Protein AF-A0A3N5FS77-F1 (afdb_monomer)

Sequence (159 aa):
YFHPDGDWTLALIDKNSPFTAFANDLLGLFILLGILWAVVQRFIIKPVHVATENQDNIALLIIGTLILLGFFLEGARILVTRIPAEMASYSFIGYPLSKVFSIFGLNWTSIYSYLWYAHGIVGALLVAYLPFGKMRHILNTPLTYALEEVSGVRKEKRI

pLDDT: mean 90.0, std 9.98, range [49.78, 98.56]

Structure (mmCIF, N/CA/C/O backbone):
data_AF-A0A3N5FS77-F1
#
_entry.id   AF-A0A3N5FS77-F1
#
loop_
_atom_site.group_PDB
_atom_site.id
_atom_site.type_symbol
_atom_site.label_atom_id
_atom_site.label_alt_id
_atom_site.label_comp_id
_atom_site.label_asym_id
_atom_site.label_entity_id
_atom_site.label_seq_id
_atom_site.pdbx_PDB_ins_code
_atom_site.Cartn_x
_atom_site.Cartn_y
_atom_site.Cartn_z
_atom_site.occupancy
_atom_site.B_iso_or_equiv
_atom_site.auth_seq_id
_atom_site.auth_comp_id
_atom_site.auth_asym_id
_atom_site.auth_atom_id
_atom_site.pdbx_PDB_model_num
ATOM 1 N N . TYR A 1 1 ? 22.821 17.273 9.603 1.00 58.81 1 TYR A N 1
ATOM 2 C CA . TYR A 1 1 ? 22.221 15.919 9.687 1.00 58.81 1 TYR A CA 1
ATOM 3 C C . TYR A 1 1 ? 20.743 15.900 9.299 1.00 58.81 1 TYR A C 1
ATOM 5 O O . TYR A 1 1 ? 20.357 15.008 8.557 1.00 58.81 1 TYR A O 1
ATOM 13 N N . PHE A 1 2 ? 19.930 16.890 9.687 1.00 66.19 2 PHE A N 1
ATOM 14 C CA . PHE A 1 2 ? 18.561 17.049 9.173 1.00 66.19 2 PHE A CA 1
ATOM 15 C C . PHE A 1 2 ? 18.519 18.180 8.140 1.00 66.19 2 PHE A C 1
ATOM 17 O O . PHE A 1 2 ? 18.291 19.335 8.486 1.00 66.19 2 PHE A O 1
ATOM 24 N N . HIS A 1 3 ? 18.813 17.846 6.884 1.00 77.50 3 HIS A N 1
ATOM 25 C CA . HIS A 1 3 ? 18.647 18.751 5.746 1.00 77.50 3 HIS A CA 1
ATOM 26 C C . HIS A 1 3 ? 17.732 18.080 4.714 1.00 77.50 3 HIS A C 1
ATOM 28 O O . HIS A 1 3 ? 17.799 16.853 4.581 1.00 77.50 3 HIS A O 1
ATOM 34 N N . PRO A 1 4 ? 16.891 18.845 3.995 1.00 77.56 4 PRO A N 1
ATOM 35 C CA . PRO A 1 4 ? 15.977 18.297 2.989 1.00 77.56 4 PRO A CA 1
ATOM 36 C C . PRO A 1 4 ? 16.687 17.454 1.923 1.00 77.56 4 PRO A C 1
ATOM 38 O O . PRO A 1 4 ? 16.139 16.457 1.472 1.00 77.56 4 PRO A O 1
ATOM 41 N N . ASP A 1 5 ? 17.938 17.794 1.613 1.00 81.69 5 ASP A N 1
ATOM 42 C CA . ASP A 1 5 ? 18.732 17.149 0.562 1.00 81.69 5 ASP A CA 1
ATOM 43 C C . ASP A 1 5 ? 19.703 16.081 1.102 1.00 81.69 5 ASP A C 1
ATOM 45 O O . ASP A 1 5 ? 20.605 15.642 0.397 1.00 81.69 5 ASP A O 1
ATOM 49 N N . GLY A 1 6 ? 19.576 15.687 2.375 1.00 83.31 6 GLY A N 1
ATOM 50 C CA . GLY A 1 6 ? 20.432 14.656 2.965 1.00 83.31 6 GLY A CA 1
ATOM 51 C C . GLY A 1 6 ? 20.172 13.264 2.378 1.00 83.31 6 GLY A C 1
ATOM 52 O O . GLY A 1 6 ? 19.036 12.934 2.038 1.00 83.31 6 GLY A O 1
ATOM 53 N N . ASP A 1 7 ? 21.204 12.417 2.344 1.00 83.25 7 ASP A N 1
ATOM 54 C CA . ASP A 1 7 ? 21.151 11.067 1.755 1.00 83.25 7 ASP A CA 1
ATOM 55 C C . ASP A 1 7 ? 19.993 10.207 2.288 1.00 83.25 7 ASP A C 1
ATOM 57 O O . ASP A 1 7 ? 19.365 9.458 1.542 1.00 83.25 7 ASP A O 1
ATOM 61 N N . TRP A 1 8 ? 19.659 10.341 3.576 1.00 80.50 8 TRP A N 1
ATOM 62 C CA . TRP A 1 8 ? 18.545 9.616 4.190 1.00 80.50 8 TRP A CA 1
ATOM 63 C C . TRP A 1 8 ? 17.177 10.099 3.682 1.00 80.50 8 TRP A C 1
ATOM 65 O O . TRP A 1 8 ? 16.276 9.286 3.484 1.00 80.50 8 TRP A O 1
ATOM 75 N N . THR A 1 9 ? 17.016 11.402 3.439 1.00 83.81 9 THR A N 1
ATOM 76 C CA . THR A 1 9 ? 15.776 11.979 2.905 1.00 83.81 9 THR A CA 1
ATOM 77 C C . THR A 1 9 ? 15.576 11.528 1.465 1.00 83.81 9 THR A C 1
ATOM 79 O O . THR A 1 9 ? 14.490 11.080 1.098 1.00 83.81 9 THR A O 1
ATOM 82 N N . LEU A 1 10 ? 16.646 11.573 0.667 1.00 83.12 10 LEU A N 1
ATOM 83 C CA . LEU A 1 10 ? 16.636 11.092 -0.712 1.00 83.12 10 LEU A CA 1
ATOM 84 C C . LEU A 1 10 ? 16.320 9.596 -0.777 1.00 83.12 10 LEU A C 1
ATOM 86 O O . LEU A 1 10 ? 15.505 9.188 -1.602 1.00 83.12 10 LEU A O 1
ATOM 90 N N . ALA A 1 11 ? 16.875 8.794 0.136 1.00 84.31 11 ALA A N 1
ATOM 91 C CA . ALA A 1 11 ? 16.567 7.371 0.221 1.00 84.31 11 ALA A CA 1
ATOM 92 C C . ALA A 1 11 ? 15.080 7.102 0.509 1.00 84.31 11 ALA A C 1
ATOM 94 O O . ALA A 1 11 ? 14.530 6.169 -0.066 1.00 84.31 11 ALA A O 1
ATOM 95 N N . LEU A 1 12 ? 14.427 7.902 1.361 1.00 85.38 12 LEU A N 1
ATOM 96 C CA . LEU A 1 12 ? 13.000 7.753 1.684 1.00 85.38 12 LEU A CA 1
ATOM 97 C C . LEU A 1 12 ? 12.067 8.253 0.573 1.00 85.38 12 LEU A C 1
ATOM 99 O O . LEU A 1 12 ? 10.982 7.703 0.390 1.00 85.38 12 LEU A O 1
ATOM 103 N N . ILE A 1 13 ? 12.468 9.296 -0.157 1.00 86.88 13 ILE A N 1
ATOM 104 C CA . ILE A 1 13 ? 11.699 9.831 -1.289 1.00 86.88 13 ILE A CA 1
ATOM 105 C C . ILE A 1 13 ? 11.820 8.907 -2.506 1.00 86.88 13 ILE A C 1
ATOM 107 O O . ILE A 1 13 ? 10.844 8.707 -3.239 1.00 86.88 13 ILE A O 1
ATOM 111 N N . ASP A 1 14 ? 13.000 8.327 -2.729 1.00 86.38 14 ASP A N 1
ATOM 112 C CA . ASP A 1 14 ? 13.213 7.389 -3.820 1.00 86.38 14 ASP A CA 1
ATOM 113 C C . ASP A 1 14 ? 12.640 6.009 -3.484 1.00 86.38 14 ASP A C 1
ATOM 115 O O . ASP A 1 14 ? 13.234 5.190 -2.783 1.00 86.38 14 ASP A O 1
ATOM 119 N N . LYS A 1 15 ? 11.484 5.709 -4.076 1.00 80.38 15 LYS A N 1
ATOM 120 C CA . LYS A 1 15 ? 10.853 4.385 -3.996 1.00 80.38 15 LYS A CA 1
ATOM 121 C C . LYS A 1 15 ? 11.706 3.247 -4.569 1.00 80.38 15 LYS A C 1
ATOM 123 O O . LYS A 1 15 ? 11.422 2.092 -4.274 1.00 80.38 15 LYS A O 1
ATOM 128 N N . ASN A 1 16 ? 12.698 3.548 -5.412 1.00 86.38 16 ASN A N 1
ATOM 129 C CA . ASN A 1 16 ? 13.632 2.556 -5.949 1.00 86.38 16 ASN A CA 1
ATOM 130 C C . ASN A 1 16 ? 14.880 2.388 -5.078 1.00 86.38 16 ASN A C 1
ATOM 132 O O . ASN A 1 16 ? 15.700 1.518 -5.375 1.00 86.38 16 ASN A O 1
ATOM 136 N N . SER A 1 17 ? 15.029 3.193 -4.022 1.00 91.38 17 SER A N 1
ATOM 137 C CA . SER A 1 17 ? 16.096 3.009 -3.050 1.00 91.38 17 SER A CA 1
ATOM 138 C C . SER A 1 17 ? 16.008 1.599 -2.458 1.00 91.38 17 SER A C 1
ATOM 140 O O . SER A 1 17 ? 14.913 1.178 -2.065 1.00 91.38 17 SER A O 1
ATOM 142 N N . PRO A 1 18 ? 17.139 0.880 -2.328 1.00 91.31 18 PRO A N 1
ATOM 143 C CA . PRO A 1 18 ? 17.192 -0.441 -1.711 1.00 91.31 18 PRO A CA 1
ATOM 144 C C . PRO A 1 18 ? 16.478 -0.509 -0.362 1.00 91.31 18 PRO A C 1
ATOM 146 O O . PRO A 1 18 ? 15.735 -1.448 -0.083 1.00 91.31 18 PRO A O 1
ATOM 149 N N . PHE A 1 19 ? 16.667 0.527 0.460 1.00 91.75 19 PHE A N 1
ATOM 150 C CA . PHE A 1 19 ? 16.048 0.623 1.775 1.00 91.75 19 PHE A CA 1
ATOM 151 C C . PHE A 1 19 ? 14.521 0.704 1.679 1.00 91.75 19 PHE A C 1
ATOM 153 O O . PHE A 1 19 ? 13.821 -0.065 2.333 1.00 91.75 19 PHE A O 1
ATOM 160 N N . THR A 1 20 ? 14.004 1.606 0.844 1.00 92.25 20 THR A N 1
ATOM 161 C CA . THR A 1 20 ? 12.562 1.852 0.712 1.00 92.25 20 THR A CA 1
ATOM 162 C C . THR A 1 20 ? 11.847 0.665 0.078 1.00 92.25 20 THR A C 1
ATOM 164 O O . THR A 1 20 ? 10.798 0.253 0.570 1.00 92.25 20 THR A O 1
ATOM 167 N N . ALA A 1 21 ? 12.436 0.055 -0.954 1.00 94.00 21 ALA A N 1
ATOM 168 C CA . ALA A 1 21 ? 11.904 -1.153 -1.580 1.00 94.00 21 ALA A CA 1
ATOM 169 C C . ALA A 1 21 ? 11.799 -2.317 -0.577 1.00 94.00 21 ALA A C 1
ATOM 171 O O . ALA A 1 21 ? 10.743 -2.939 -0.452 1.00 94.00 21 ALA A O 1
ATOM 172 N N . PHE A 1 22 ? 12.864 -2.559 0.194 1.00 95.56 22 PHE A N 1
ATOM 173 C CA . PHE A 1 22 ? 12.878 -3.596 1.224 1.00 95.56 22 PHE A CA 1
ATOM 174 C C . PHE A 1 22 ? 11.869 -3.320 2.345 1.00 95.56 22 PHE A C 1
ATOM 176 O O . PHE A 1 22 ? 11.111 -4.210 2.737 1.00 95.56 22 PHE A O 1
ATOM 183 N N . ALA A 1 23 ? 11.844 -2.089 2.863 1.00 95.56 23 ALA A N 1
ATOM 184 C CA . ALA A 1 23 ? 10.952 -1.700 3.949 1.00 95.56 23 ALA A CA 1
ATOM 185 C C . ALA A 1 23 ? 9.477 -1.829 3.545 1.00 95.56 23 ALA A C 1
ATOM 187 O O . ALA A 1 23 ? 8.676 -2.348 4.324 1.00 95.56 23 ALA A O 1
ATOM 188 N N . ASN A 1 24 ? 9.127 -1.416 2.324 1.00 95.06 24 ASN A N 1
ATOM 189 C CA . ASN A 1 24 ? 7.765 -1.531 1.809 1.00 95.06 24 ASN A CA 1
ATOM 190 C C . ASN A 1 24 ? 7.307 -2.993 1.732 1.00 95.06 24 ASN A C 1
ATOM 192 O O . ASN A 1 24 ? 6.219 -3.309 2.217 1.00 95.06 24 ASN A O 1
ATOM 196 N N . ASP A 1 25 ? 8.142 -3.891 1.202 1.00 97.06 25 ASP A N 1
ATOM 197 C CA . ASP A 1 25 ? 7.795 -5.313 1.112 1.00 97.06 25 ASP A CA 1
ATOM 198 C C . ASP A 1 25 ? 7.715 -5.975 2.493 1.00 97.06 25 ASP A C 1
ATOM 200 O O . ASP A 1 25 ? 6.787 -6.743 2.758 1.00 97.06 25 ASP A O 1
ATOM 204 N N . LEU A 1 26 ? 8.636 -5.647 3.406 1.00 97.75 26 LEU A N 1
ATOM 205 C CA . LEU A 1 26 ? 8.646 -6.191 4.765 1.00 97.75 26 LEU A CA 1
ATOM 206 C C . LEU A 1 26 ? 7.410 -5.767 5.564 1.00 97.75 26 LEU A C 1
ATOM 208 O O . LEU A 1 26 ? 6.724 -6.607 6.153 1.00 97.75 26 LEU A O 1
ATOM 212 N N . LEU A 1 27 ? 7.110 -4.469 5.580 1.00 97.56 27 LEU A N 1
ATOM 213 C CA . LEU A 1 27 ? 5.956 -3.942 6.305 1.00 97.56 27 LEU A CA 1
ATOM 214 C C . LEU A 1 27 ? 4.647 -4.406 5.659 1.00 97.56 27 LEU A C 1
ATOM 216 O O . LEU A 1 27 ? 3.728 -4.814 6.372 1.00 97.56 27 LEU A O 1
ATOM 220 N N . GLY A 1 28 ? 4.578 -4.430 4.325 1.00 97.56 28 GLY A N 1
ATOM 221 C CA . GLY A 1 28 ? 3.445 -4.995 3.593 1.00 97.56 28 GLY A CA 1
ATOM 222 C C . GLY A 1 28 ? 3.204 -6.464 3.943 1.00 97.56 28 GLY A C 1
ATOM 223 O O . GLY A 1 28 ? 2.058 -6.865 4.165 1.00 97.56 28 GLY A O 1
ATOM 224 N N . LEU A 1 29 ? 4.271 -7.259 4.076 1.00 98.00 29 LEU A N 1
ATOM 225 C CA . LEU A 1 29 ? 4.181 -8.668 4.455 1.00 98.00 29 LEU A CA 1
ATOM 226 C C . LEU A 1 29 ? 3.645 -8.830 5.878 1.00 98.00 29 LEU A C 1
ATOM 228 O O . LEU A 1 29 ? 2.762 -9.655 6.101 1.00 98.00 29 LEU A O 1
ATOM 232 N N . PHE A 1 30 ? 4.120 -8.034 6.836 1.00 98.38 30 PHE A N 1
ATOM 233 C CA . PHE A 1 30 ? 3.594 -8.073 8.202 1.00 98.38 30 PHE A CA 1
ATOM 234 C C . PHE A 1 30 ? 2.110 -7.720 8.268 1.00 98.38 30 PHE A C 1
ATOM 236 O O . PHE A 1 30 ? 1.357 -8.393 8.976 1.00 98.38 30 PHE A O 1
ATOM 243 N N . ILE A 1 31 ? 1.665 -6.728 7.494 1.00 97.44 31 ILE A N 1
ATOM 244 C CA . ILE A 1 31 ? 0.240 -6.393 7.421 1.00 97.44 31 ILE A CA 1
ATOM 245 C C . ILE A 1 31 ? -0.543 -7.562 6.807 1.00 97.44 31 ILE A C 1
ATOM 247 O O . ILE A 1 31 ? -1.562 -7.969 7.366 1.00 97.44 31 ILE A O 1
ATOM 251 N N . LEU A 1 32 ? -0.056 -8.154 5.712 1.00 97.38 32 LEU A N 1
ATOM 252 C CA . LEU A 1 32 ? -0.704 -9.304 5.078 1.00 97.38 32 LEU A CA 1
ATOM 253 C C . LEU A 1 32 ? -0.820 -10.495 6.041 1.00 97.38 32 LEU A C 1
ATOM 255 O O . LEU A 1 32 ? -1.898 -11.076 6.164 1.00 97.38 32 LEU A O 1
ATOM 259 N N . LEU A 1 33 ? 0.249 -10.825 6.770 1.00 97.94 33 LEU A N 1
ATOM 260 C CA . LEU A 1 33 ? 0.241 -11.883 7.784 1.00 97.94 33 LEU A CA 1
ATOM 261 C C . LEU A 1 33 ? -0.761 -11.587 8.906 1.00 97.94 33 LEU A C 1
ATOM 263 O O . LEU A 1 33 ? -1.513 -12.478 9.300 1.00 97.94 33 LEU A O 1
ATOM 267 N N . GLY A 1 34 ? -0.826 -10.341 9.379 1.00 96.38 34 GLY A N 1
ATOM 268 C CA . GLY A 1 34 ? -1.812 -9.915 10.373 1.00 96.38 34 GLY A CA 1
ATOM 269 C C . GLY A 1 34 ? -3.255 -10.089 9.888 1.00 96.38 34 GLY A C 1
ATOM 270 O O . GLY A 1 34 ? -4.107 -10.571 10.635 1.00 96.38 34 GLY A O 1
ATOM 271 N N . ILE A 1 35 ? -3.528 -9.770 8.621 1.00 95.19 35 ILE A N 1
ATOM 272 C CA . ILE A 1 35 ? -4.853 -9.944 8.009 1.00 95.19 35 ILE A CA 1
ATOM 273 C C . ILE A 1 35 ? -5.198 -11.420 7.857 1.00 95.19 35 ILE A C 1
ATOM 275 O O . ILE A 1 35 ? -6.291 -11.826 8.249 1.00 95.19 35 ILE A O 1
ATOM 279 N N . LEU A 1 36 ? -4.275 -12.234 7.338 1.00 95.56 36 LEU A N 1
ATOM 280 C CA . LEU A 1 36 ? -4.473 -13.680 7.226 1.00 95.56 36 LEU A CA 1
ATOM 281 C C . LEU A 1 36 ? -4.764 -14.293 8.597 1.00 95.56 36 LEU A C 1
ATOM 283 O O . LEU A 1 36 ? -5.709 -15.066 8.742 1.00 95.56 36 LEU A O 1
ATOM 287 N N . TRP A 1 37 ? -4.020 -13.885 9.624 1.00 95.19 37 TRP A N 1
ATOM 288 C CA . TRP A 1 37 ? -4.254 -14.330 10.992 1.00 95.19 37 TRP A CA 1
ATOM 289 C C . TRP A 1 37 ? -5.623 -13.892 11.530 1.00 95.19 37 TRP A C 1
ATOM 291 O O . TRP A 1 37 ? -6.338 -14.697 12.128 1.00 95.19 37 TRP A O 1
ATOM 301 N N . ALA A 1 38 ? -6.039 -12.649 11.276 1.00 91.50 38 ALA A N 1
ATOM 302 C CA . ALA A 1 38 ? -7.363 -12.160 11.660 1.00 91.5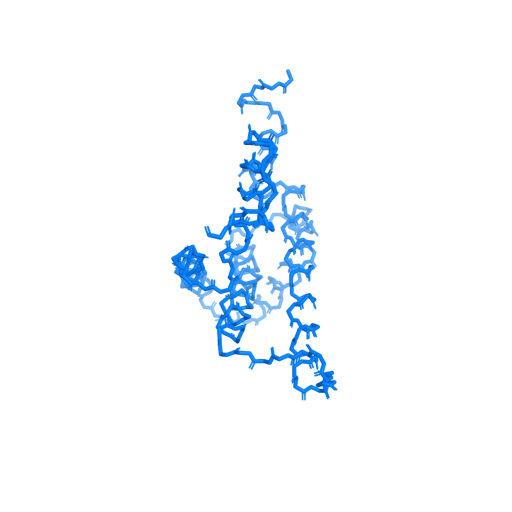0 38 ALA A CA 1
ATOM 303 C C . ALA A 1 38 ? -8.498 -12.929 10.957 1.00 91.50 38 ALA A C 1
ATOM 305 O O . ALA A 1 38 ? -9.518 -13.239 11.579 1.00 91.50 38 ALA A O 1
ATOM 306 N N . VAL A 1 39 ? -8.316 -13.285 9.682 1.00 91.31 39 VAL A N 1
ATOM 307 C CA . VAL A 1 39 ? -9.251 -14.114 8.904 1.00 91.31 39 VAL A CA 1
ATOM 308 C C . VAL A 1 39 ? -9.317 -15.536 9.473 1.00 91.31 39 VAL A C 1
ATOM 310 O O . VAL A 1 39 ? -10.414 -16.049 9.699 1.00 91.31 39 VAL A O 1
ATOM 313 N N . VAL A 1 40 ? -8.173 -16.156 9.784 1.00 92.88 40 VAL A N 1
ATOM 314 C CA . VAL A 1 40 ? -8.108 -17.487 10.418 1.00 92.88 40 VAL A CA 1
ATOM 315 C C . VAL A 1 40 ? -8.830 -17.487 11.765 1.00 92.88 40 VAL A C 1
ATOM 317 O O . VAL A 1 40 ? -9.662 -18.362 12.021 1.00 92.88 40 VAL A O 1
ATOM 320 N N . GLN A 1 41 ? -8.584 -16.485 12.610 1.00 89.62 41 GLN A N 1
ATOM 321 C CA . GLN A 1 41 ? -9.284 -16.363 13.889 1.00 89.62 41 GLN A CA 1
ATOM 322 C C . GLN A 1 41 ? -10.801 -16.232 13.710 1.00 89.62 41 GLN A C 1
ATOM 324 O O . GLN A 1 41 ? -11.562 -16.825 14.473 1.00 89.62 41 GLN A O 1
ATOM 329 N N . ARG A 1 42 ? -11.242 -15.500 12.684 1.00 87.31 42 ARG A N 1
ATOM 330 C CA . ARG A 1 42 ? -12.657 -15.207 12.427 1.00 87.31 42 ARG A CA 1
ATOM 331 C C . ARG A 1 42 ? -13.439 -16.397 11.881 1.00 87.31 42 ARG A C 1
ATOM 333 O O . ARG A 1 42 ? -14.563 -16.635 12.317 1.00 87.31 42 ARG A O 1
ATOM 340 N N . PHE A 1 43 ? -12.876 -17.122 10.919 1.00 87.12 43 PHE A N 1
ATOM 341 C CA . PHE A 1 43 ? -13.625 -18.147 10.186 1.00 87.12 43 PHE A CA 1
ATOM 342 C C . PHE A 1 43 ? -13.282 -19.576 10.601 1.00 87.12 43 PHE A C 1
ATOM 344 O O . PHE A 1 43 ? -14.133 -20.453 10.448 1.00 87.12 43 PHE A O 1
ATOM 351 N N . ILE A 1 44 ? -12.087 -19.807 11.155 1.00 90.88 44 ILE A N 1
ATOM 352 C CA . ILE A 1 44 ? -11.600 -21.148 11.504 1.00 90.88 44 ILE A CA 1
ATOM 353 C C . ILE A 1 44 ? -11.613 -21.352 13.022 1.00 90.88 44 ILE A C 1
ATOM 355 O O . ILE A 1 44 ? -12.323 -22.232 13.499 1.00 90.88 44 ILE A O 1
ATOM 359 N N . ILE A 1 45 ? -10.872 -20.537 13.785 1.00 90.62 45 ILE A N 1
ATOM 360 C CA . ILE A 1 45 ? -10.674 -20.759 15.234 1.00 90.62 45 ILE A CA 1
ATOM 361 C C . ILE A 1 45 ? -11.912 -20.358 16.049 1.00 90.62 45 ILE A C 1
ATOM 363 O O . ILE A 1 45 ? -12.280 -21.065 16.981 1.00 90.62 45 ILE A O 1
ATOM 367 N N . LYS A 1 46 ? -12.556 -19.234 15.703 1.00 85.69 46 LYS A N 1
ATOM 368 C CA . LYS A 1 46 ? -13.764 -18.701 16.365 1.00 85.69 46 LYS A CA 1
ATOM 369 C C . LYS A 1 46 ? -13.658 -18.657 17.906 1.00 85.69 46 LYS A C 1
ATOM 371 O O . LYS A 1 46 ? -14.483 -19.255 18.598 1.00 85.69 46 LYS A O 1
ATOM 376 N N . PRO A 1 47 ? -12.648 -17.974 18.474 1.00 82.81 47 PRO A N 1
ATOM 377 C CA . PRO A 1 47 ? -12.480 -17.900 19.922 1.00 82.81 47 PRO A CA 1
ATOM 378 C C . PRO A 1 47 ? -13.653 -17.163 20.588 1.00 82.81 47 PRO A C 1
ATOM 380 O O . PRO A 1 47 ? -14.127 -16.145 20.089 1.00 82.81 47 PRO A O 1
ATOM 383 N N . VAL A 1 48 ? -14.076 -17.648 21.760 1.00 77.38 48 VAL A N 1
ATOM 384 C CA . VAL A 1 48 ? -15.283 -17.195 22.489 1.00 77.38 48 VAL A CA 1
ATOM 385 C C . VAL A 1 48 ? -15.298 -15.685 22.783 1.00 77.38 48 VAL A C 1
ATOM 387 O O . VAL A 1 48 ? -16.360 -15.078 22.851 1.00 77.38 48 VAL A O 1
ATOM 390 N N . HIS A 1 49 ? -14.125 -15.063 22.920 1.00 73.75 49 HIS A N 1
ATOM 391 C CA . HIS A 1 49 ? -13.979 -13.649 23.282 1.00 73.75 49 HIS A CA 1
ATOM 392 C C . HIS A 1 49 ? -13.888 -12.697 22.077 1.00 73.75 49 HIS A C 1
ATOM 394 O O . HIS A 1 49 ? -13.823 -11.484 22.265 1.00 73.75 49 HIS A O 1
ATOM 400 N N . VAL A 1 50 ? -13.868 -13.210 20.841 1.00 71.88 50 VAL A N 1
ATOM 401 C CA . VAL A 1 50 ? -13.812 -12.373 19.634 1.00 71.88 50 VAL A CA 1
ATOM 402 C C . VAL A 1 50 ? -15.226 -12.195 19.097 1.00 71.88 50 VAL A C 1
ATOM 404 O O . VAL A 1 50 ? -15.704 -12.953 18.253 1.00 71.88 50 VAL A O 1
ATOM 407 N N . ALA A 1 51 ? -15.905 -11.163 19.600 1.00 68.44 51 ALA A N 1
ATOM 408 C CA . ALA A 1 51 ? -17.150 -10.696 1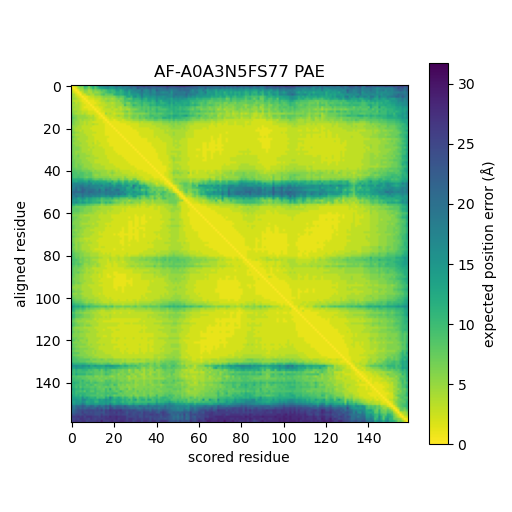9.008 1.00 68.44 51 ALA A CA 1
ATOM 409 C C . ALA A 1 51 ? -16.849 -10.125 17.616 1.00 68.44 51 ALA A C 1
ATOM 411 O O . ALA A 1 51 ? -16.034 -9.217 17.453 1.00 68.44 51 ALA A O 1
ATOM 412 N N . THR A 1 52 ? -17.478 -10.696 16.596 1.00 70.00 52 THR A N 1
ATOM 413 C CA . THR A 1 52 ? -17.272 -10.300 15.205 1.00 70.00 52 THR A CA 1
ATOM 414 C C . THR A 1 52 ? -18.334 -9.284 14.814 1.00 70.00 52 THR A C 1
ATOM 416 O O . THR A 1 52 ? -19.513 -9.611 14.727 1.00 70.00 52 THR A O 1
ATOM 419 N N . GLU A 1 53 ? -17.927 -8.040 14.564 1.00 76.81 53 GLU A N 1
ATOM 420 C CA . GLU A 1 53 ? -18.838 -7.012 14.060 1.00 76.81 53 GLU A CA 1
ATOM 421 C C . GLU A 1 53 ? -18.627 -6.773 12.565 1.00 76.81 53 GLU A C 1
ATOM 423 O O . GLU A 1 53 ? -17.530 -6.946 12.025 1.00 76.81 53 GLU A O 1
ATOM 428 N N . ASN A 1 54 ? -19.677 -6.302 11.888 1.00 76.19 54 ASN A N 1
ATOM 429 C CA . ASN A 1 54 ? -19.617 -5.964 10.464 1.00 76.19 54 ASN A CA 1
ATOM 430 C C . ASN A 1 54 ? -18.549 -4.900 10.163 1.00 76.19 54 ASN A C 1
ATOM 432 O O . ASN A 1 54 ? -17.901 -4.955 9.120 1.00 76.19 54 ASN A O 1
ATOM 436 N N . GLN A 1 55 ? -18.312 -3.969 11.090 1.00 77.75 55 GLN A N 1
ATOM 437 C CA . GLN A 1 55 ? -17.271 -2.950 10.945 1.00 77.75 55 GLN A CA 1
ATOM 438 C C . GLN A 1 55 ? -15.853 -3.545 10.927 1.00 77.75 55 GLN A C 1
ATOM 440 O O . GLN A 1 55 ? -14.991 -3.027 10.220 1.00 77.75 55 GLN A O 1
ATOM 445 N N . ASP A 1 56 ? -15.610 -4.660 11.628 1.00 80.94 56 ASP A N 1
ATOM 446 C CA . ASP A 1 56 ? -14.315 -5.350 11.565 1.00 80.94 56 ASP A CA 1
ATOM 447 C C . ASP A 1 56 ? -14.082 -5.965 10.182 1.00 80.94 56 ASP A C 1
ATOM 449 O O . ASP A 1 56 ? -12.974 -5.916 9.653 1.00 80.94 56 ASP A O 1
ATOM 453 N N . ASN A 1 57 ? -15.138 -6.524 9.579 1.00 86.94 57 ASN A N 1
ATOM 454 C CA . ASN A 1 57 ? -15.060 -7.123 8.247 1.00 86.94 57 ASN A CA 1
ATOM 455 C C . ASN A 1 57 ? -14.727 -6.069 7.187 1.00 86.94 57 ASN A C 1
ATOM 457 O O . ASN A 1 57 ? -13.904 -6.324 6.312 1.00 86.94 57 ASN A O 1
ATOM 461 N N . ILE A 1 58 ? -15.332 -4.880 7.287 1.00 90.25 58 ILE A N 1
ATOM 462 C CA . ILE A 1 58 ? -15.070 -3.769 6.363 1.00 90.25 58 ILE A CA 1
ATOM 463 C C . ILE A 1 58 ? -13.614 -3.306 6.485 1.00 90.25 58 ILE A C 1
ATOM 465 O O . ILE A 1 58 ? -12.938 -3.170 5.468 1.00 90.25 58 ILE A O 1
ATOM 469 N N . ALA A 1 59 ? -13.105 -3.121 7.709 1.00 90.62 59 ALA A N 1
ATOM 470 C CA . ALA A 1 59 ? -11.710 -2.734 7.926 1.00 90.62 59 ALA A CA 1
ATOM 471 C C . ALA A 1 59 ? -10.734 -3.772 7.345 1.00 90.62 59 ALA A C 1
ATOM 473 O O . ALA A 1 59 ? -9.825 -3.414 6.596 1.00 90.62 59 ALA A O 1
ATOM 474 N N . LEU A 1 60 ? -10.956 -5.060 7.635 1.00 92.06 60 LEU A N 1
ATOM 475 C CA . LEU A 1 60 ? -10.135 -6.151 7.103 1.00 92.06 60 LEU A CA 1
ATOM 476 C C . LEU A 1 60 ? -10.174 -6.205 5.573 1.00 92.06 60 LEU A C 1
ATOM 478 O O . LEU A 1 60 ? -9.133 -6.400 4.949 1.00 92.06 60 LEU A O 1
ATOM 482 N N . LEU A 1 61 ? -11.346 -5.995 4.967 1.00 94.06 61 LEU A N 1
ATOM 483 C CA . LEU A 1 61 ? -11.498 -5.983 3.515 1.00 94.06 61 LEU A CA 1
ATOM 484 C C . LEU A 1 61 ? -10.744 -4.812 2.876 1.00 94.06 61 LEU A C 1
ATOM 486 O O . LEU A 1 61 ? -10.028 -5.024 1.898 1.00 94.06 61 LEU A O 1
ATOM 490 N N . ILE A 1 62 ? -10.873 -3.598 3.423 1.00 95.44 62 ILE A N 1
ATOM 491 C CA . ILE A 1 62 ? -10.196 -2.404 2.896 1.00 95.44 62 ILE A CA 1
ATOM 492 C C . ILE A 1 62 ? -8.678 -2.577 2.982 1.00 95.44 62 ILE A C 1
ATOM 494 O O . ILE A 1 62 ? -7.995 -2.443 1.968 1.00 95.44 62 ILE A O 1
ATOM 498 N N . ILE A 1 63 ? -8.146 -2.918 4.162 1.00 95.75 63 ILE A N 1
ATOM 499 C CA . ILE A 1 63 ? -6.694 -3.050 4.362 1.00 95.75 63 ILE A CA 1
ATOM 500 C C . ILE A 1 63 ? -6.154 -4.238 3.551 1.00 95.75 63 ILE A C 1
ATOM 502 O O . ILE A 1 63 ? -5.115 -4.120 2.906 1.00 95.75 63 ILE A O 1
ATOM 506 N N . GLY A 1 64 ? -6.877 -5.362 3.511 1.00 96.81 64 GLY A N 1
ATOM 507 C CA . GLY A 1 64 ? -6.471 -6.543 2.745 1.00 96.81 64 GLY A CA 1
ATOM 508 C C . GLY A 1 64 ? -6.396 -6.255 1.255 1.00 96.81 64 GLY A C 1
ATOM 509 O O . GLY A 1 64 ? -5.387 -6.545 0.617 1.00 96.81 64 GLY A O 1
ATOM 510 N N . THR A 1 65 ? -7.424 -5.600 0.718 1.00 98.00 65 THR A N 1
ATOM 511 C CA . THR A 1 65 ? -7.443 -5.177 -0.686 1.00 98.00 65 THR A CA 1
ATOM 512 C C . THR A 1 65 ? -6.323 -4.181 -0.974 1.00 98.00 65 THR A C 1
ATOM 514 O O . THR A 1 65 ? -5.644 -4.319 -1.988 1.00 98.00 65 THR A O 1
ATOM 517 N N . LEU A 1 66 ? -6.082 -3.215 -0.078 1.00 98.00 66 LEU A N 1
ATOM 518 C CA . LEU A 1 66 ? -5.031 -2.210 -0.244 1.00 98.00 66 LEU A CA 1
ATOM 519 C C . LEU A 1 66 ? -3.644 -2.848 -0.373 1.00 98.00 66 LEU A C 1
ATOM 521 O O . LEU A 1 66 ? -2.909 -2.530 -1.308 1.00 98.00 66 LEU A O 1
ATOM 525 N N . ILE A 1 67 ? -3.302 -3.763 0.538 1.00 97.94 67 ILE A N 1
ATOM 526 C CA . ILE A 1 67 ? -1.991 -4.425 0.560 1.00 97.94 67 ILE A CA 1
ATOM 527 C C . ILE A 1 67 ? -1.815 -5.364 -0.626 1.00 97.94 67 ILE A C 1
ATOM 529 O O . ILE A 1 67 ? -0.764 -5.340 -1.264 1.00 97.94 67 ILE A O 1
ATOM 533 N N . LEU A 1 68 ? -2.846 -6.141 -0.974 1.00 98.25 68 LEU A N 1
ATOM 534 C CA . LEU A 1 68 ? -2.797 -6.984 -2.166 1.00 98.25 68 LEU A CA 1
ATOM 535 C C . LEU A 1 68 ? -2.559 -6.126 -3.411 1.00 98.25 68 LEU A C 1
ATOM 537 O O . LEU A 1 68 ? -1.572 -6.340 -4.111 1.00 98.25 68 LEU A O 1
ATOM 541 N N . LEU A 1 69 ? -3.387 -5.101 -3.642 1.00 98.38 69 LEU A N 1
ATOM 542 C CA . LEU A 1 69 ? -3.193 -4.177 -4.761 1.00 98.38 69 LEU A CA 1
ATOM 543 C C . LEU A 1 69 ? -1.804 -3.533 -4.746 1.00 98.38 69 LEU A C 1
ATOM 545 O O . LEU A 1 69 ? -1.236 -3.353 -5.815 1.00 98.38 69 LEU A O 1
ATOM 549 N N . GLY A 1 70 ? -1.246 -3.228 -3.571 1.00 97.81 70 GLY A N 1
ATOM 550 C CA . GLY A 1 70 ? 0.108 -2.691 -3.425 1.00 97.81 70 GLY A CA 1
ATOM 551 C C . GLY A 1 70 ? 1.184 -3.633 -3.969 1.00 97.81 70 GLY A C 1
ATOM 552 O O . GLY A 1 70 ? 1.996 -3.215 -4.792 1.00 97.81 70 GLY A O 1
ATOM 553 N N . PHE A 1 71 ? 1.146 -4.915 -3.596 1.00 98.31 71 PHE A N 1
ATOM 554 C CA . PHE A 1 71 ? 2.095 -5.909 -4.112 1.00 98.31 71 PHE A CA 1
ATOM 555 C C . PHE A 1 71 ? 1.955 -6.131 -5.622 1.00 98.31 71 PHE A C 1
ATOM 557 O O . PHE A 1 71 ? 2.957 -6.142 -6.340 1.00 98.31 71 PHE A O 1
ATOM 564 N N . PHE A 1 72 ? 0.722 -6.259 -6.128 1.00 98.31 72 PHE A N 1
ATOM 565 C CA . PHE A 1 72 ? 0.477 -6.373 -7.572 1.00 98.31 72 PHE A CA 1
ATOM 566 C C . PHE A 1 72 ? 0.955 -5.121 -8.323 1.00 98.31 72 PHE A C 1
ATOM 568 O O . PHE A 1 72 ? 1.584 -5.236 -9.377 1.00 98.31 72 PHE A O 1
ATOM 575 N N . LEU A 1 73 ? 0.693 -3.931 -7.777 1.00 98.12 73 LEU A N 1
ATOM 576 C CA . LEU A 1 73 ? 1.137 -2.659 -8.337 1.00 98.12 73 LEU A CA 1
ATOM 577 C C . LEU A 1 73 ? 2.664 -2.582 -8.407 1.00 98.12 73 LEU A C 1
ATOM 579 O O . LEU A 1 73 ? 3.187 -2.185 -9.446 1.00 98.12 73 LEU A O 1
ATOM 583 N N . GLU A 1 74 ? 3.372 -2.983 -7.350 1.00 97.69 74 GLU A N 1
ATOM 584 C CA . GLU A 1 74 ? 4.837 -2.961 -7.314 1.00 97.69 74 GLU A CA 1
ATOM 585 C C . GLU A 1 74 ? 5.451 -3.937 -8.324 1.00 97.69 74 GLU A C 1
ATOM 587 O O . GLU A 1 74 ? 6.325 -3.551 -9.103 1.00 97.69 74 GLU A O 1
ATOM 592 N N . GLY A 1 75 ? 4.933 -5.166 -8.408 1.00 97.75 75 GLY A N 1
ATOM 593 C CA . GLY A 1 75 ? 5.381 -6.130 -9.416 1.00 97.75 75 GLY A CA 1
ATOM 594 C C . GLY A 1 75 ? 5.169 -5.628 -10.849 1.00 97.75 75 GLY A C 1
ATOM 595 O O . GLY A 1 75 ? 6.070 -5.729 -11.687 1.00 97.75 75 GLY A O 1
ATOM 596 N N . ALA A 1 76 ? 4.006 -5.030 -11.134 1.00 98.00 76 ALA A N 1
ATOM 597 C CA . ALA A 1 76 ? 3.717 -4.438 -12.440 1.00 98.00 76 ALA A CA 1
ATOM 598 C C . ALA A 1 76 ? 4.615 -3.223 -12.723 1.00 98.00 76 ALA A C 1
ATOM 600 O O . ALA A 1 76 ? 5.104 -3.062 -13.842 1.00 98.00 76 ALA A O 1
ATOM 601 N N . ARG A 1 77 ? 4.883 -2.397 -11.705 1.00 96.94 77 ARG A N 1
ATOM 602 C CA . ARG A 1 77 ? 5.780 -1.243 -11.802 1.00 96.94 77 ARG A CA 1
ATOM 603 C C . ARG A 1 77 ? 7.185 -1.679 -12.190 1.00 96.94 77 ARG A C 1
ATOM 605 O O . ARG A 1 77 ? 7.690 -1.182 -13.189 1.00 96.94 77 ARG A O 1
ATOM 612 N N . ILE A 1 78 ? 7.781 -2.621 -11.452 1.00 97.31 78 ILE A N 1
ATOM 613 C CA . ILE A 1 78 ? 9.132 -3.143 -11.720 1.00 97.31 78 ILE A CA 1
ATOM 614 C C . ILE A 1 78 ? 9.233 -3.663 -13.158 1.00 97.31 78 ILE A C 1
ATOM 616 O O . ILE A 1 78 ? 10.194 -3.336 -13.861 1.00 97.31 78 ILE A O 1
ATOM 620 N N . LE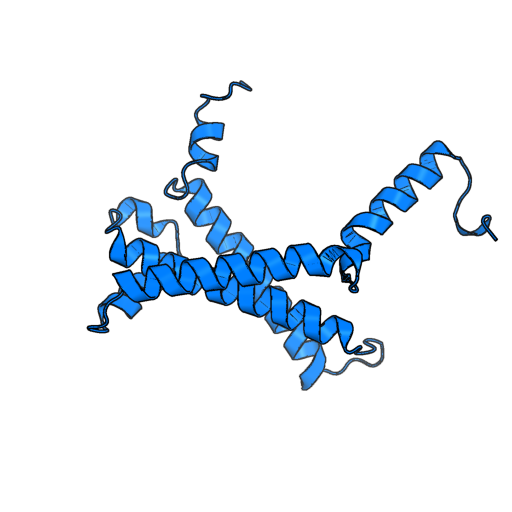U A 1 79 ? 8.221 -4.413 -13.610 1.00 97.00 79 LEU A N 1
ATOM 621 C CA . LEU A 1 79 ? 8.164 -4.958 -14.965 1.00 97.00 79 LEU A CA 1
ATOM 622 C C . LEU A 1 79 ? 8.125 -3.859 -16.040 1.00 97.00 79 LEU A C 1
ATOM 624 O O . LEU A 1 79 ? 8.888 -3.909 -17.006 1.00 97.00 79 LEU A O 1
ATOM 628 N N . VAL A 1 80 ? 7.256 -2.858 -15.877 1.00 97.25 80 VAL A N 1
ATOM 629 C CA . VAL A 1 80 ? 7.054 -1.789 -16.871 1.00 97.25 80 VAL A CA 1
ATOM 630 C C . VAL A 1 80 ? 8.220 -0.800 -16.883 1.00 97.25 80 VAL A C 1
ATOM 632 O O . VAL A 1 80 ? 8.655 -0.384 -17.956 1.00 97.25 80 VAL A O 1
ATOM 635 N N . THR A 1 81 ? 8.760 -0.437 -15.716 1.00 95.25 81 THR A N 1
ATOM 636 C CA . THR A 1 81 ? 9.851 0.546 -15.608 1.00 95.25 81 THR A CA 1
ATOM 637 C C . THR A 1 81 ? 11.238 -0.055 -15.824 1.00 95.25 81 THR A C 1
ATOM 639 O O . THR A 1 81 ? 12.207 0.696 -15.875 1.00 95.25 81 THR A O 1
ATOM 642 N N . ARG A 1 82 ? 11.346 -1.387 -15.955 1.00 93.12 82 ARG A N 1
ATOM 643 C CA . ARG A 1 82 ? 12.595 -2.118 -16.244 1.00 93.12 82 ARG A CA 1
ATOM 644 C C . ARG A 1 82 ? 13.745 -1.744 -15.305 1.00 93.12 82 ARG A C 1
ATOM 646 O O . ARG A 1 82 ? 14.861 -1.473 -15.743 1.00 93.12 82 ARG A O 1
ATOM 653 N N . ILE A 1 83 ? 13.455 -1.713 -14.007 1.00 91.81 83 ILE A N 1
ATOM 654 C CA . ILE A 1 83 ? 14.462 -1.402 -12.985 1.00 91.81 83 ILE A CA 1
ATOM 655 C C . ILE A 1 83 ? 15.578 -2.455 -13.055 1.00 91.81 83 ILE A C 1
ATOM 657 O O . ILE A 1 83 ? 15.263 -3.645 -13.175 1.00 91.81 83 ILE A O 1
ATOM 661 N N . PRO A 1 84 ? 16.863 -2.056 -12.973 1.00 93.94 84 PRO A N 1
ATOM 662 C CA . PRO A 1 84 ? 17.971 -3.001 -12.936 1.00 93.94 84 PRO A CA 1
ATOM 663 C C . PRO A 1 84 ? 17.773 -4.064 -11.854 1.00 93.94 84 PRO A C 1
ATOM 665 O O . PRO A 1 84 ? 17.346 -3.755 -10.742 1.00 93.94 84 PRO A O 1
ATOM 668 N N . ALA A 1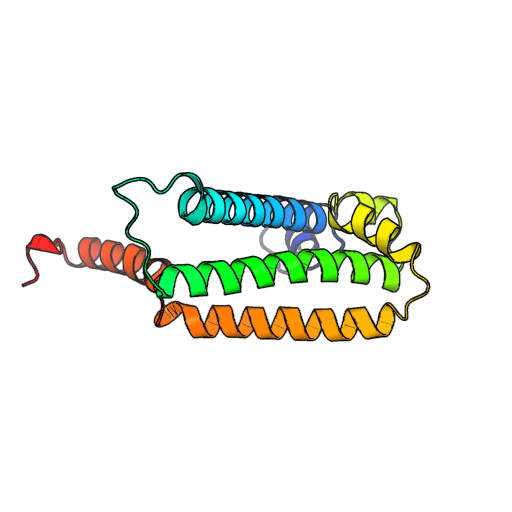 85 ? 18.104 -5.318 -12.170 1.00 92.94 85 ALA A N 1
ATOM 669 C CA . ALA A 1 85 ? 17.859 -6.452 -11.279 1.00 92.94 85 ALA A CA 1
ATOM 670 C C . ALA A 1 85 ? 18.523 -6.289 -9.901 1.00 92.94 85 ALA A C 1
ATOM 672 O O . ALA A 1 85 ? 17.939 -6.689 -8.898 1.00 92.94 85 ALA A O 1
ATOM 673 N N . GLU A 1 86 ? 19.700 -5.661 -9.853 1.00 93.38 86 GLU A N 1
ATOM 674 C CA . GLU A 1 86 ? 20.434 -5.353 -8.620 1.00 93.38 86 GLU A CA 1
ATOM 675 C C . GLU A 1 86 ? 19.583 -4.516 -7.654 1.00 93.38 86 GLU A C 1
ATOM 677 O O . GLU A 1 86 ? 19.468 -4.853 -6.479 1.00 93.38 86 GLU A O 1
ATOM 682 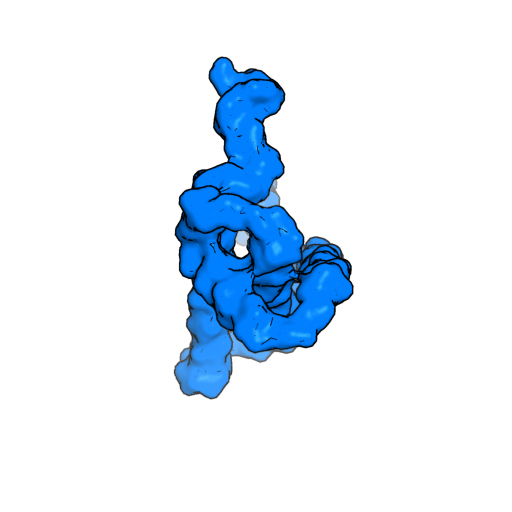N N . MET A 1 87 ? 18.884 -3.502 -8.168 1.00 92.50 87 MET A N 1
ATOM 683 C CA . MET A 1 87 ? 18.017 -2.621 -7.379 1.00 92.50 87 MET A CA 1
ATOM 684 C C . MET A 1 87 ? 16.650 -3.254 -7.115 1.00 92.50 87 MET A C 1
ATOM 686 O O . MET A 1 87 ? 16.128 -3.184 -6.005 1.00 92.50 87 MET A O 1
ATOM 690 N N . ALA A 1 88 ? 16.071 -3.914 -8.122 1.00 94.56 88 ALA A N 1
ATOM 691 C CA . ALA A 1 88 ? 14.771 -4.562 -7.988 1.00 94.56 88 ALA A CA 1
ATOM 692 C C . ALA A 1 88 ? 14.801 -5.698 -6.951 1.00 94.56 88 ALA A C 1
ATOM 694 O O . ALA A 1 88 ? 13.806 -5.919 -6.271 1.00 94.56 88 ALA A O 1
ATOM 695 N N . SER A 1 89 ? 15.941 -6.381 -6.786 1.00 95.44 89 SER A N 1
ATOM 696 C CA . SER A 1 89 ? 16.086 -7.512 -5.861 1.00 95.44 89 SER A CA 1
ATOM 697 C C . SER A 1 89 ? 15.781 -7.185 -4.392 1.00 95.44 89 SER A C 1
ATOM 699 O O . SER A 1 89 ? 15.377 -8.081 -3.651 1.00 95.44 89 SER A O 1
ATOM 701 N N . TYR A 1 90 ? 15.903 -5.916 -3.986 1.00 95.94 90 TYR A N 1
ATOM 702 C CA . TYR A 1 90 ? 15.542 -5.460 -2.641 1.00 95.94 90 TYR A CA 1
ATOM 703 C C . TYR A 1 90 ? 14.029 -5.492 -2.381 1.00 95.94 90 TYR A C 1
ATOM 705 O O . TYR A 1 90 ? 13.614 -5.681 -1.238 1.00 95.94 90 TYR A O 1
ATOM 713 N N . SER A 1 91 ? 13.205 -5.384 -3.429 1.00 96.50 91 SER A N 1
ATOM 714 C CA . SER A 1 91 ? 11.780 -5.717 -3.370 1.00 96.50 91 SER A CA 1
ATOM 715 C C . SER A 1 91 ? 11.620 -7.235 -3.484 1.00 96.50 91 SER A C 1
ATOM 717 O O . SER A 1 91 ? 11.345 -7.794 -4.547 1.00 96.50 91 SER A O 1
ATOM 719 N N . PHE A 1 92 ? 11.853 -7.936 -2.378 1.00 96.88 92 PHE A N 1
ATOM 720 C CA . PHE A 1 92 ? 11.895 -9.397 -2.340 1.00 96.88 92 PHE A CA 1
ATOM 721 C C . PHE A 1 92 ? 10.539 -10.082 -2.607 1.00 96.88 92 PHE A C 1
ATOM 723 O O . PHE A 1 92 ? 10.523 -11.282 -2.880 1.00 96.88 92 PHE A O 1
ATOM 730 N N . ILE A 1 93 ? 9.416 -9.358 -2.568 1.00 97.75 93 ILE A N 1
ATOM 731 C CA . ILE A 1 93 ? 8.095 -9.831 -3.015 1.00 97.75 93 ILE A CA 1
ATOM 732 C C . ILE A 1 93 ? 7.789 -9.285 -4.409 1.00 97.75 93 ILE A C 1
ATOM 734 O O . ILE A 1 93 ? 7.439 -10.060 -5.305 1.00 97.75 93 ILE A O 1
ATOM 738 N N . GLY A 1 94 ? 7.945 -7.976 -4.618 1.00 97.38 94 GLY A N 1
ATOM 739 C CA . GLY A 1 94 ? 7.610 -7.330 -5.889 1.00 97.38 94 GLY A CA 1
ATOM 740 C C . GLY A 1 94 ? 8.450 -7.838 -7.062 1.00 97.38 94 GLY A C 1
ATOM 741 O O . GLY A 1 94 ? 7.921 -8.057 -8.154 1.00 97.38 94 GLY A O 1
ATOM 742 N N . TYR A 1 95 ? 9.740 -8.114 -6.856 1.00 97.56 95 TYR A N 1
ATOM 743 C CA . TYR A 1 95 ? 10.625 -8.590 -7.918 1.00 97.56 95 TYR A CA 1
ATOM 744 C C . TYR A 1 95 ? 10.282 -9.999 -8.422 1.00 97.56 95 TYR A C 1
ATOM 746 O O . TYR A 1 95 ? 10.107 -10.144 -9.638 1.00 97.56 95 TYR A O 1
ATOM 754 N N . PRO A 1 96 ? 10.105 -11.036 -7.575 1.00 98.06 96 PRO A N 1
ATOM 755 C CA . PRO A 1 96 ? 9.552 -12.312 -8.030 1.00 98.06 96 PRO A CA 1
ATOM 756 C C . PRO A 1 96 ? 8.202 -12.157 -8.736 1.00 98.06 96 PRO A C 1
ATOM 758 O O . PRO A 1 96 ? 7.984 -12.779 -9.778 1.00 98.06 96 PRO A O 1
ATOM 761 N N . LEU A 1 97 ? 7.327 -11.285 -8.228 1.00 98.00 97 LEU A N 1
ATOM 762 C CA . LEU A 1 97 ? 6.021 -11.036 -8.831 1.00 98.00 97 LEU A CA 1
ATOM 763 C C . LEU A 1 97 ? 6.149 -10.437 -10.241 1.00 98.00 97 LEU A C 1
ATOM 765 O O . LEU A 1 97 ? 5.470 -10.885 -11.162 1.00 98.00 97 LEU A O 1
ATOM 769 N N . SER A 1 98 ? 7.095 -9.516 -10.450 1.00 97.81 98 SER A N 1
ATOM 770 C CA . SER A 1 98 ? 7.398 -8.946 -11.770 1.00 97.81 98 SER A CA 1
ATOM 771 C C . SER A 1 98 ? 7.854 -10.006 -12.784 1.00 97.81 98 SER A C 1
ATOM 773 O O . SER A 1 98 ? 7.454 -9.966 -13.950 1.00 97.81 98 SER A O 1
ATOM 775 N N . LYS A 1 99 ? 8.629 -11.008 -12.339 1.00 97.44 99 LYS A N 1
ATOM 776 C CA . LYS A 1 99 ? 9.054 -12.134 -13.185 1.00 97.44 99 LYS A CA 1
ATOM 777 C C . LYS A 1 99 ? 7.872 -13.009 -13.568 1.00 97.44 99 LYS A C 1
ATOM 779 O O . LYS A 1 99 ? 7.742 -13.357 -14.737 1.00 97.44 99 LYS A O 1
ATOM 784 N N . VAL A 1 100 ? 6.989 -13.311 -12.614 1.00 98.06 100 VAL A N 1
ATOM 785 C CA . VAL A 1 100 ? 5.744 -14.044 -12.882 1.00 98.06 100 VAL A CA 1
ATOM 786 C C . VAL A 1 100 ? 4.893 -13.283 -13.899 1.00 98.06 100 VAL A C 1
ATOM 788 O O . VAL A 1 100 ? 4.456 -13.863 -14.887 1.00 98.06 100 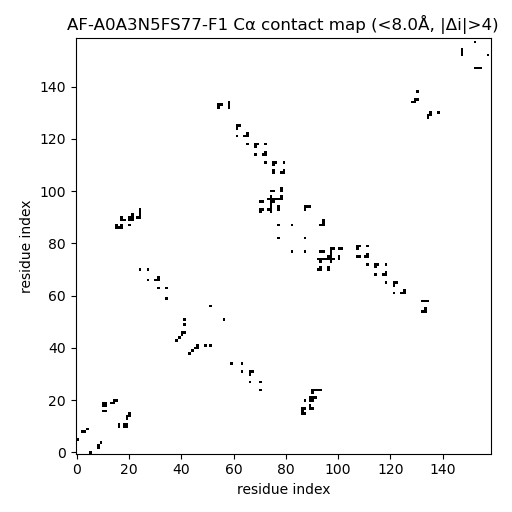VAL A O 1
ATOM 791 N N . PHE A 1 101 ? 4.733 -11.971 -13.726 1.00 97.69 101 PHE A N 1
ATOM 792 C CA . PHE A 1 101 ? 3.993 -11.115 -14.653 1.00 97.69 101 PHE A CA 1
ATOM 793 C C . PHE A 1 101 ? 4.578 -11.110 -16.069 1.00 97.69 101 PHE A C 1
ATOM 795 O O . PHE A 1 101 ? 3.818 -11.180 -17.033 1.00 97.69 101 PHE A O 1
ATOM 802 N N . SER A 1 102 ? 5.907 -11.126 -16.212 1.00 96.06 102 SER A N 1
ATOM 803 C CA . SER A 1 102 ? 6.571 -11.140 -17.526 1.00 96.06 102 SER A CA 1
ATOM 804 C C . SER A 1 102 ? 6.282 -12.382 -18.375 1.00 96.06 102 SER A C 1
ATOM 806 O O . SER A 1 102 ? 6.439 -12.332 -19.593 1.00 96.06 102 SER A O 1
ATOM 808 N N . ILE A 1 103 ? 5.832 -13.480 -17.756 1.00 97.56 103 ILE A N 1
ATOM 809 C CA . ILE A 1 103 ? 5.452 -14.714 -18.463 1.00 97.56 103 ILE A CA 1
ATOM 810 C C . ILE A 1 103 ? 4.148 -14.499 -19.244 1.00 97.56 103 ILE A C 1
ATOM 812 O O . ILE A 1 103 ? 3.899 -15.152 -20.258 1.00 97.56 103 ILE A O 1
ATOM 816 N N . PHE A 1 104 ? 3.313 -13.562 -18.796 1.00 94.75 104 PHE A N 1
ATOM 817 C CA . PHE A 1 104 ? 2.055 -13.241 -19.445 1.00 94.75 104 PHE A CA 1
ATOM 818 C C . PHE A 1 104 ? 2.264 -12.135 -20.483 1.00 94.75 104 PHE A C 1
ATOM 820 O O . PHE A 1 104 ? 2.689 -11.028 -20.150 1.00 94.75 104 PHE A O 1
ATOM 827 N N . GLY A 1 105 ? 1.885 -12.402 -21.735 1.00 92.69 105 GLY A N 1
ATOM 828 C CA . GLY A 1 105 ? 1.913 -11.443 -22.849 1.00 92.69 105 GLY A CA 1
ATOM 829 C C . GLY A 1 105 ? 0.823 -10.363 -22.781 1.00 92.69 105 GLY A C 1
ATOM 830 O O . GLY A 1 105 ? 0.204 -10.049 -23.794 1.00 92.69 105 GLY A O 1
ATOM 831 N N . LEU A 1 106 ? 0.536 -9.841 -21.588 1.00 95.81 106 LEU A N 1
ATOM 832 C CA . LEU A 1 106 ? -0.474 -8.810 -21.354 1.00 95.81 106 LEU A CA 1
ATOM 833 C C . LEU A 1 106 ? 0.112 -7.406 -21.544 1.00 95.81 106 LEU A C 1
ATOM 835 O O . LEU A 1 106 ? 1.318 -7.186 -21.426 1.00 95.81 106 LEU A O 1
ATOM 839 N N . ASN A 1 107 ? -0.760 -6.420 -21.770 1.00 96.88 107 ASN A N 1
ATOM 840 C CA . ASN A 1 107 ? -0.366 -5.013 -21.756 1.00 96.88 107 ASN A CA 1
ATOM 841 C C . ASN A 1 107 ? -0.200 -4.515 -20.309 1.00 96.88 107 ASN A C 1
ATOM 843 O O . ASN A 1 107 ? -1.083 -3.868 -19.737 1.00 96.88 107 ASN A O 1
ATOM 847 N N . TRP A 1 108 ? 0.953 -4.830 -19.722 1.00 97.19 108 TRP A N 1
ATOM 848 C CA . TRP A 1 108 ? 1.287 -4.467 -18.347 1.00 97.19 108 TRP A CA 1
ATOM 849 C C . TRP A 1 108 ? 1.364 -2.961 -18.106 1.00 97.19 108 TRP A C 1
ATOM 851 O O . TRP A 1 108 ? 1.091 -2.531 -16.992 1.00 97.19 108 TRP A O 1
ATOM 861 N N . THR A 1 109 ? 1.645 -2.151 -19.130 1.00 97.19 109 THR A N 1
ATOM 862 C CA . THR A 1 109 ? 1.613 -0.685 -19.019 1.00 97.19 109 THR A CA 1
ATOM 863 C C . THR A 1 109 ? 0.208 -0.192 -18.680 1.00 97.19 109 THR A C 1
ATOM 865 O O . THR A 1 109 ? 0.039 0.582 -17.741 1.00 97.19 109 THR A O 1
ATOM 868 N N . SER A 1 110 ? -0.817 -0.683 -19.386 1.00 97.75 110 SER A N 1
ATOM 869 C CA . SER A 1 110 ? -2.213 -0.337 -19.087 1.00 97.75 110 SER A CA 1
ATOM 870 C C . SER A 1 110 ? -2.679 -0.925 -17.755 1.00 97.75 110 SER A C 1
ATOM 872 O O . SER A 1 110 ? -3.327 -0.232 -16.972 1.00 97.75 110 SER A O 1
ATOM 874 N N . ILE A 1 111 ? -2.326 -2.183 -17.463 1.00 98.12 111 ILE A N 1
ATOM 875 C CA . ILE A 1 111 ? -2.673 -2.834 -16.188 1.00 98.12 111 ILE A CA 1
ATOM 876 C C . ILE A 1 111 ? -2.069 -2.068 -15.008 1.00 98.12 111 ILE A C 1
ATOM 878 O O . ILE A 1 111 ? -2.771 -1.812 -14.033 1.00 98.12 111 ILE A O 1
ATOM 882 N N . TYR A 1 112 ? -0.805 -1.652 -15.110 1.00 97.75 112 TYR A N 1
ATOM 883 C CA . TYR A 1 112 ? -0.137 -0.827 -14.107 1.00 97.75 112 TYR A CA 1
ATOM 884 C C . TYR A 1 112 ? -0.920 0.461 -13.824 1.00 97.75 112 TYR A C 1
ATOM 886 O O . TYR A 1 112 ? -1.157 0.779 -12.660 1.00 97.75 112 TYR A O 1
ATOM 894 N N . SER A 1 113 ? -1.387 1.169 -14.859 1.00 97.69 113 SER A N 1
ATOM 895 C CA . SER A 1 113 ? -2.208 2.374 -14.680 1.00 97.69 113 SER A CA 1
ATOM 896 C C . SER A 1 113 ? -3.504 2.086 -13.915 1.00 97.69 113 SER A C 1
ATOM 898 O O . SER A 1 113 ? -3.835 2.818 -12.982 1.00 97.69 113 SER A O 1
ATOM 900 N N . TYR A 1 114 ? -4.218 1.007 -14.251 1.00 98.25 114 TYR A N 1
ATOM 901 C CA . TYR A 1 114 ? -5.436 0.625 -13.525 1.00 98.25 114 TYR A CA 1
ATOM 902 C C . TYR A 1 114 ? -5.154 0.214 -12.078 1.00 98.25 114 TYR A C 1
ATOM 904 O O . TYR A 1 114 ? -5.868 0.654 -11.178 1.00 98.25 114 TYR A O 1
ATOM 912 N N . LEU A 1 115 ? -4.104 -0.580 -11.841 1.00 98.12 115 LEU A N 1
ATOM 913 C CA . LEU A 1 115 ? -3.671 -0.962 -10.495 1.00 98.12 115 LEU A CA 1
ATOM 914 C C . LEU A 1 115 ? -3.320 0.268 -9.657 1.00 98.12 115 LEU A C 1
ATOM 916 O O . LEU A 1 115 ? -3.671 0.317 -8.480 1.00 98.12 115 LEU A O 1
ATOM 920 N N . TRP A 1 116 ? -2.679 1.270 -10.261 1.00 97.81 116 TRP A N 1
ATOM 921 C CA . TRP A 1 116 ? -2.304 2.502 -9.575 1.00 97.81 116 TRP A CA 1
ATOM 922 C C . TRP A 1 116 ? -3.539 3.265 -9.091 1.00 97.81 116 TRP A C 1
ATOM 924 O O . TRP A 1 116 ? -3.633 3.591 -7.907 1.00 97.81 116 TRP A O 1
ATOM 934 N N . TYR A 1 117 ? -4.527 3.480 -9.970 1.00 98.31 117 TYR A N 1
ATOM 935 C CA . TYR A 1 117 ? -5.779 4.137 -9.584 1.00 98.31 117 TYR A CA 1
ATOM 936 C C . TYR A 1 117 ? -6.576 3.308 -8.579 1.00 98.31 117 TYR A C 1
ATOM 938 O O . TYR A 1 117 ? -7.079 3.865 -7.609 1.00 98.31 117 TYR A O 1
ATOM 946 N N . ALA A 1 118 ? -6.668 1.990 -8.767 1.00 98.44 118 ALA A N 1
ATOM 947 C CA . ALA A 1 118 ? -7.368 1.111 -7.835 1.00 98.44 118 ALA A CA 1
ATOM 948 C C . ALA A 1 118 ? -6.741 1.172 -6.434 1.00 98.44 118 ALA A C 1
ATOM 950 O O . ALA A 1 118 ? -7.452 1.378 -5.452 1.00 98.44 118 ALA A O 1
ATOM 951 N N . HIS A 1 119 ? -5.413 1.067 -6.337 1.00 98.19 119 HIS A N 1
ATOM 952 C CA . HIS A 1 119 ? -4.693 1.189 -5.072 1.00 98.19 119 HIS A CA 1
ATOM 953 C C . HIS A 1 119 ? -4.906 2.572 -4.439 1.00 98.19 119 HIS A C 1
ATOM 955 O O . HIS A 1 119 ? -5.247 2.660 -3.260 1.00 98.19 119 HIS A O 1
ATOM 961 N N . GLY A 1 120 ? -4.791 3.646 -5.228 1.00 98.12 120 GLY A N 1
ATOM 962 C CA . GLY A 1 120 ? -5.030 5.015 -4.767 1.00 98.12 120 GLY A CA 1
ATOM 963 C C . GLY A 1 120 ? -6.457 5.242 -4.255 1.00 98.12 120 GLY A C 1
ATOM 964 O O . GLY A 1 120 ? -6.640 5.840 -3.197 1.00 98.12 120 GLY A O 1
ATOM 965 N N . ILE A 1 121 ? -7.469 4.712 -4.948 1.00 98.56 121 ILE A N 1
ATOM 966 C CA . ILE A 1 121 ? -8.879 4.792 -4.537 1.00 98.56 121 ILE A CA 1
ATOM 967 C C . ILE A 1 121 ? -9.105 4.025 -3.235 1.00 98.56 121 ILE A C 1
ATOM 969 O O . ILE A 1 121 ? -9.722 4.561 -2.319 1.00 98.56 121 ILE A O 1
ATOM 973 N N . VAL A 1 122 ? -8.591 2.798 -3.111 1.00 98.19 122 VAL A N 1
ATOM 974 C CA . VAL A 1 122 ? -8.716 2.027 -1.863 1.00 98.19 122 VAL A CA 1
ATOM 975 C C . VAL A 1 122 ? -7.977 2.723 -0.716 1.00 98.19 122 VAL A C 1
ATOM 977 O O . VAL A 1 122 ? -8.484 2.752 0.404 1.00 98.19 122 VAL A O 1
ATOM 980 N N . GLY A 1 123 ? -6.833 3.355 -0.989 1.00 97.62 123 GLY A N 1
ATOM 981 C CA . GLY A 1 123 ? -6.126 4.194 -0.021 1.00 97.62 123 GLY A CA 1
ATOM 982 C C . GLY A 1 123 ? -6.967 5.393 0.427 1.00 97.62 123 GLY A C 1
ATOM 983 O O . GLY A 1 123 ? -7.097 5.647 1.624 1.00 97.62 123 GLY A O 1
ATOM 984 N N . ALA A 1 124 ? -7.618 6.087 -0.508 1.00 97.62 124 ALA A N 1
ATOM 985 C CA . ALA A 1 124 ? -8.539 7.176 -0.188 1.00 97.62 124 ALA A CA 1
ATOM 986 C C . ALA A 1 124 ? -9.753 6.688 0.623 1.00 97.62 124 ALA A C 1
ATOM 988 O O . ALA A 1 124 ? -10.160 7.352 1.576 1.00 97.62 124 ALA A O 1
ATOM 989 N N . LEU A 1 125 ? -10.296 5.508 0.303 1.00 95.81 125 LEU A N 1
ATOM 990 C CA . LEU A 1 125 ? -11.368 4.873 1.074 1.00 95.81 125 LEU A CA 1
ATOM 991 C C . LEU A 1 125 ? -10.920 4.526 2.497 1.00 95.81 125 LEU A C 1
ATOM 993 O O . LEU A 1 125 ? -11.681 4.754 3.436 1.00 95.81 125 LEU A O 1
ATOM 997 N N . LEU A 1 126 ? -9.694 4.022 2.675 1.00 94.44 126 LEU A N 1
ATOM 998 C CA . LEU A 1 126 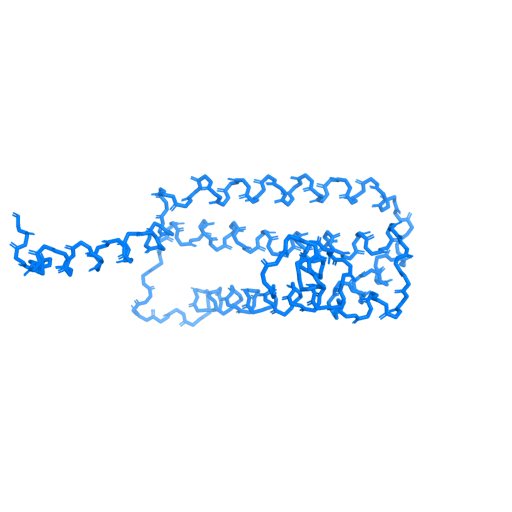? -9.117 3.780 3.997 1.00 94.44 126 LEU A CA 1
ATOM 999 C C . LEU A 1 126 ? -9.091 5.076 4.812 1.00 94.44 126 LEU A C 1
ATOM 1001 O O . LEU A 1 126 ? -9.620 5.097 5.923 1.00 94.44 126 LEU A O 1
ATOM 1005 N N . VAL A 1 127 ? -8.547 6.156 4.240 1.00 94.44 127 VAL A N 1
ATOM 1006 C CA . VAL A 1 127 ? -8.483 7.476 4.887 1.00 94.44 127 VAL A CA 1
ATOM 1007 C C . VAL A 1 127 ? -9.878 7.987 5.246 1.00 94.44 127 VAL A C 1
ATOM 1009 O O . VAL A 1 127 ? -10.101 8.411 6.378 1.00 94.44 127 VAL A O 1
ATOM 1012 N N . ALA A 1 128 ? -10.833 7.893 4.321 1.00 93.75 128 ALA A N 1
ATOM 1013 C CA . ALA A 1 128 ? -12.215 8.295 4.563 1.00 93.75 128 ALA A CA 1
ATOM 1014 C C . ALA A 1 128 ? -12.894 7.450 5.656 1.00 93.75 128 ALA A C 1
ATOM 1016 O O . ALA A 1 128 ? -13.728 7.968 6.393 1.00 93.75 128 ALA A O 1
ATOM 1017 N N . TYR A 1 129 ? -12.538 6.168 5.792 1.00 92.31 129 TYR A N 1
ATOM 1018 C CA . TYR A 1 129 ? -13.116 5.256 6.784 1.00 92.31 129 TYR A CA 1
ATOM 1019 C C . TYR A 1 129 ? -12.499 5.399 8.191 1.00 92.31 129 TYR A C 1
ATOM 1021 O O . TYR A 1 129 ? -13.153 5.039 9.176 1.00 92.31 129 TYR A O 1
ATOM 1029 N N . LEU A 1 130 ? -11.283 5.956 8.315 1.00 90.50 130 LEU A N 1
ATOM 1030 C CA . LEU A 1 130 ? -10.560 6.115 9.591 1.00 90.50 130 LEU A CA 1
ATOM 1031 C C . LEU A 1 130 ? -11.410 6.689 10.746 1.00 90.50 13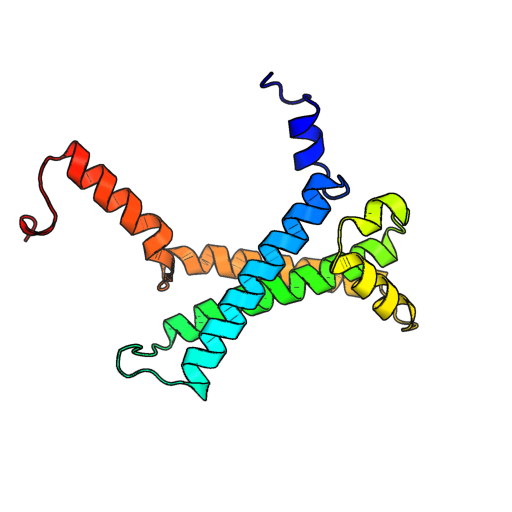0 LEU A C 1
ATOM 1033 O O . LEU A 1 130 ? -11.420 6.062 11.809 1.00 90.50 130 LEU A O 1
ATOM 1037 N N . PRO A 1 131 ? -12.133 7.820 10.601 1.00 88.19 131 PRO A N 1
ATOM 1038 C CA . PRO A 1 131 ? -12.840 8.432 11.730 1.00 88.19 131 PRO A CA 1
ATOM 1039 C C . PRO A 1 131 ? -14.189 7.770 12.057 1.00 88.19 131 PRO A C 1
ATOM 1041 O O . PRO A 1 131 ? -14.681 7.914 13.177 1.00 88.19 131 PRO A O 1
ATOM 1044 N N . PHE A 1 132 ? -14.796 7.049 11.109 1.00 85.56 132 PHE A N 1
ATOM 1045 C CA . PHE A 1 132 ? -16.166 6.531 11.242 1.00 85.56 132 PHE A CA 1
ATOM 1046 C C . PHE A 1 132 ? -16.224 5.047 11.611 1.00 85.56 132 PHE A C 1
ATOM 1048 O O . PHE A 1 132 ? -17.239 4.573 12.124 1.00 85.56 132 PHE A O 1
ATOM 1055 N N . GLY A 1 133 ? -15.153 4.302 11.342 1.00 80.75 133 GLY A N 1
ATOM 1056 C CA . GLY A 1 133 ? -15.072 2.878 11.634 1.00 80.75 133 GLY A CA 1
ATOM 1057 C C . GLY A 1 133 ? -14.511 2.555 13.014 1.00 80.75 133 GLY A C 1
ATOM 1058 O O . GLY A 1 133 ? -14.211 3.421 13.841 1.00 80.75 133 GLY A O 1
ATOM 1059 N N . LYS A 1 134 ? -14.248 1.263 13.226 1.00 79.56 134 LYS A N 1
ATOM 1060 C CA . LYS A 1 134 ? -13.500 0.799 14.398 1.00 79.56 134 LYS A CA 1
ATOM 1061 C C . LYS A 1 134 ? -12.074 1.338 14.445 1.00 79.56 134 LYS A C 1
ATOM 1063 O O . LYS A 1 134 ? -11.525 1.428 15.533 1.00 79.56 134 LYS A O 1
ATOM 1068 N N . MET A 1 135 ? -11.499 1.776 13.321 1.00 84.12 135 MET A N 1
ATOM 1069 C CA . MET A 1 135 ? -10.142 2.340 13.251 1.00 84.12 135 MET A CA 1
ATOM 1070 C C . MET A 1 135 ? -9.977 3.688 13.966 1.00 84.12 135 MET A C 1
ATOM 1072 O O . MET A 1 135 ? -8.847 4.090 14.231 1.00 84.12 135 MET A O 1
ATOM 1076 N N . ARG A 1 136 ? -11.067 4.349 14.380 1.00 86.56 136 ARG A N 1
ATOM 1077 C CA . ARG A 1 136 ? -11.008 5.607 15.144 1.00 86.56 136 ARG A CA 1
ATOM 1078 C C . ARG A 1 136 ? -10.188 5.511 16.435 1.00 86.56 136 ARG A C 1
ATOM 1080 O O . ARG A 1 136 ? -9.733 6.531 16.942 1.00 86.56 136 ARG A O 1
ATOM 1087 N N . HIS A 1 137 ? -9.988 4.303 16.976 1.00 86.38 137 HIS A N 1
ATOM 1088 C CA . HIS A 1 137 ? -9.139 4.081 18.151 1.00 86.38 137 HIS A CA 1
ATOM 1089 C C . HIS A 1 137 ? -7.680 4.492 17.911 1.00 86.38 137 HIS A C 1
ATOM 1091 O O . HIS A 1 137 ? -7.022 4.913 18.856 1.00 86.38 137 HIS A O 1
ATOM 1097 N N . ILE A 1 138 ? -7.199 4.449 16.663 1.00 89.25 138 ILE A N 1
ATOM 1098 C CA . ILE A 1 138 ? -5.862 4.931 16.291 1.00 89.25 138 ILE A CA 1
ATOM 1099 C C . ILE A 1 138 ? -5.695 6.410 16.681 1.00 89.25 138 ILE A C 1
ATOM 1101 O O . ILE A 1 138 ? -4.624 6.810 17.123 1.00 89.25 138 ILE A O 1
ATOM 1105 N N . LEU A 1 139 ? -6.765 7.207 16.577 1.00 87.38 139 LEU A N 1
ATOM 1106 C CA . LEU A 1 139 ? -6.767 8.631 16.928 1.00 87.38 139 LEU A CA 1
ATOM 1107 C C . LEU A 1 139 ? -7.222 8.869 18.373 1.00 87.38 139 LEU A C 1
ATOM 1109 O O . LEU A 1 139 ? -6.588 9.603 19.127 1.00 87.38 139 LEU A O 1
ATOM 1113 N N . ASN A 1 140 ? -8.324 8.233 18.776 1.00 88.50 140 ASN A N 1
ATOM 1114 C CA . ASN A 1 140 ? -8.979 8.523 20.049 1.00 88.50 140 ASN A CA 1
ATOM 1115 C C . ASN A 1 140 ? -8.180 8.029 21.256 1.00 88.50 140 ASN A C 1
ATOM 1117 O O . ASN A 1 140 ? -8.200 8.688 22.293 1.00 88.50 140 ASN A O 1
ATOM 1121 N N . THR A 1 141 ? -7.494 6.889 21.154 1.00 88.50 141 THR A N 1
ATOM 1122 C CA . THR A 1 141 ? -6.726 6.321 22.271 1.00 88.50 141 THR A CA 1
ATOM 1123 C C . THR A 1 141 ? -5.585 7.246 22.716 1.00 88.50 141 THR A C 1
ATOM 1125 O O . THR A 1 141 ? -5.606 7.659 23.877 1.00 88.50 141 THR A O 1
ATOM 1128 N N . PRO A 1 142 ? -4.636 7.656 21.845 1.00 89.69 142 PRO A N 1
ATOM 1129 C CA . PRO A 1 142 ? -3.569 8.569 22.258 1.00 89.69 142 PRO A CA 1
ATOM 1130 C C . PRO A 1 142 ? -4.105 9.944 22.673 1.00 89.69 142 PRO A C 1
ATOM 1132 O O . PRO A 1 142 ? -3.629 10.508 23.655 1.00 89.69 142 PRO A O 1
ATOM 1135 N N . LEU A 1 143 ? -5.132 10.462 21.986 1.00 88.88 143 LEU A N 1
ATOM 1136 C CA . LEU A 1 143 ? -5.753 11.739 22.343 1.00 88.88 143 LEU A CA 1
ATOM 1137 C C . LEU A 1 143 ? -6.361 11.703 23.749 1.00 88.88 143 LEU A C 1
ATOM 1139 O O . LEU A 1 143 ? -6.201 12.648 24.516 1.00 88.88 143 LEU A O 1
ATOM 1143 N N . THR A 1 144 ? -7.039 10.608 24.100 1.00 89.25 144 THR A N 1
ATOM 1144 C CA . THR A 1 144 ? -7.625 10.453 25.436 1.00 89.25 144 THR A CA 1
ATOM 1145 C C . THR A 1 144 ? -6.530 10.437 26.498 1.00 89.25 144 THR A C 1
ATOM 1147 O O . THR A 1 144 ? -6.647 11.174 27.470 1.00 89.25 144 THR A O 1
ATOM 1150 N N . TYR A 1 145 ? -5.444 9.686 26.291 1.00 89.12 145 TYR A N 1
ATOM 1151 C CA . TYR A 1 145 ? -4.330 9.652 27.244 1.00 89.12 145 TYR A CA 1
ATOM 1152 C C . TYR A 1 145 ? -3.638 11.009 27.404 1.00 89.12 145 TYR A C 1
ATOM 1154 O O . TYR A 1 145 ? -3.368 11.429 28.525 1.00 89.12 145 TYR A O 1
ATOM 1162 N N . ALA A 1 146 ? -3.417 11.740 26.310 1.00 91.00 146 ALA A N 1
ATOM 1163 C CA . ALA A 1 146 ? -2.851 13.085 26.379 1.00 91.00 146 ALA A CA 1
ATOM 1164 C C . ALA A 1 146 ? -3.759 14.057 27.158 1.00 91.00 146 ALA A C 1
ATOM 1166 O O . ALA A 1 146 ? -3.279 14.856 27.959 1.00 91.00 146 ALA A O 1
ATOM 1167 N N . LEU A 1 147 ? -5.079 13.978 26.957 1.00 89.25 147 LEU A N 1
ATOM 1168 C CA . LEU A 1 147 ? -6.045 14.810 27.680 1.00 89.25 147 LEU A CA 1
ATOM 1169 C C . LEU A 1 147 ? -6.134 14.453 29.166 1.00 89.25 147 LEU A C 1
ATOM 1171 O O . LEU A 1 147 ? -6.319 15.348 29.989 1.00 89.25 147 LEU A O 1
ATOM 1175 N N . GLU A 1 148 ? -6.043 13.173 29.521 1.00 88.81 148 GLU A N 1
ATOM 1176 C CA . GLU A 1 148 ? -6.015 12.732 30.919 1.00 88.81 148 GLU A CA 1
ATOM 1177 C C . GLU A 1 148 ? -4.781 13.265 31.644 1.00 88.81 148 GLU A C 1
ATOM 1179 O O . GLU A 1 148 ? -4.927 13.811 32.735 1.00 88.81 148 GLU A O 1
ATOM 1184 N N . GLU A 1 149 ? -3.610 13.187 31.011 1.00 89.38 149 GLU A N 1
ATOM 1185 C CA . GLU A 1 149 ? -2.357 13.699 31.572 1.00 89.38 149 GLU A CA 1
ATOM 1186 C C . GLU A 1 149 ? -2.425 15.213 31.808 1.00 89.38 149 GLU A C 1
ATOM 1188 O O . GLU A 1 149 ? -2.141 15.695 32.902 1.00 89.38 149 GLU A O 1
ATOM 1193 N N . VAL A 1 150 ? -2.888 15.976 30.811 1.00 89.12 150 VAL A N 1
ATOM 1194 C CA . VAL A 1 150 ? -2.986 17.441 30.922 1.00 89.12 150 VAL A CA 1
ATOM 1195 C C . VAL A 1 150 ? -4.071 17.874 31.913 1.00 89.12 150 VAL A C 1
ATOM 1197 O O . VAL A 1 150 ? -3.907 18.877 32.604 1.00 89.12 150 VAL A O 1
ATOM 1200 N N . SER A 1 151 ? -5.196 17.154 31.983 1.00 85.31 151 SER A N 1
ATOM 1201 C CA . SER A 1 151 ? -6.315 17.529 32.862 1.00 85.31 151 SER A CA 1
ATOM 1202 C C . SER A 1 151 ? -6.221 16.962 34.280 1.00 85.31 151 SER A C 1
ATOM 1204 O O . SER A 1 151 ? -6.971 17.409 35.145 1.00 85.31 151 SER A O 1
ATOM 1206 N N . GLY A 1 152 ? -5.358 15.973 34.536 1.00 79.12 152 GLY A N 1
ATOM 1207 C CA . GLY A 1 152 ? -5.262 15.268 35.821 1.00 79.12 152 GLY A CA 1
ATOM 1208 C C . GLY A 1 152 ? -6.513 14.457 36.202 1.00 79.12 152 GLY A C 1
ATOM 1209 O O . GLY A 1 152 ? -6.608 13.938 37.317 1.00 79.12 152 GLY A O 1
ATOM 1210 N N . VAL A 1 153 ? -7.498 14.342 35.303 1.00 69.75 153 VAL A N 1
ATOM 1211 C CA . VAL A 1 153 ? -8.776 13.656 35.541 1.00 69.75 153 VAL A CA 1
ATOM 1212 C C . VAL A 1 153 ? -8.855 12.417 34.658 1.00 69.75 153 VAL A C 1
ATOM 1214 O O . VAL A 1 153 ? -9.082 12.513 33.453 1.00 69.75 153 VAL A O 1
ATOM 1217 N N . ARG A 1 154 ? -8.721 11.240 35.281 1.00 69.94 154 ARG A N 1
ATOM 1218 C CA . ARG A 1 154 ? -8.899 9.942 34.615 1.00 69.94 154 ARG A CA 1
ATOM 1219 C C . ARG A 1 154 ? -10.345 9.769 34.153 1.00 69.94 154 ARG A C 1
ATOM 1221 O O . ARG A 1 154 ? -11.267 10.164 34.871 1.00 69.94 154 ARG A O 1
ATOM 1228 N N . LYS A 1 155 ? -10.559 9.134 32.999 1.00 60.94 155 LYS A N 1
ATOM 1229 C CA . LYS A 1 155 ? -11.880 8.927 32.379 1.00 60.94 155 LYS A CA 1
ATOM 1230 C C . LYS A 1 155 ? -12.923 8.282 33.301 1.00 60.94 155 LYS A C 1
ATOM 1232 O O . LYS A 1 155 ? -14.093 8.605 33.176 1.00 60.94 155 LYS A O 1
ATOM 1237 N N . GLU A 1 156 ? -12.515 7.471 34.280 1.00 60.62 156 GLU A N 1
ATOM 1238 C CA . GLU A 1 156 ? -13.403 6.929 35.332 1.00 60.62 156 GLU A CA 1
ATOM 1239 C C . GLU A 1 156 ? -14.117 8.009 36.170 1.00 60.62 156 GLU A C 1
ATOM 1241 O O . GLU A 1 156 ? -15.143 7.726 36.780 1.00 60.62 156 GLU A O 1
ATOM 1246 N N . LYS A 1 157 ? -13.593 9.242 36.203 1.00 52.69 157 LYS A N 1
ATOM 1247 C CA . LYS A 1 157 ? -14.183 10.395 36.902 1.00 52.69 157 LYS A CA 1
ATOM 1248 C C . LYS A 1 157 ? -14.968 11.345 35.986 1.00 52.69 157 LYS A C 1
ATOM 1250 O O . LYS A 1 157 ? -15.533 12.312 36.489 1.00 52.69 157 LYS A O 1
ATOM 1255 N N . ARG A 1 158 ? -14.996 11.115 34.666 1.00 56.44 158 ARG A N 1
ATOM 1256 C CA . ARG A 1 158 ? -15.814 11.885 33.712 1.00 56.44 158 ARG A CA 1
ATOM 1257 C C . ARG A 1 158 ? -17.118 11.124 33.473 1.00 56.44 158 ARG A C 1
ATOM 1259 O O . ARG A 1 158 ? -17.162 10.257 32.604 1.00 56.44 158 ARG A O 1
ATOM 1266 N N . ILE A 1 159 ? -18.133 11.426 34.280 1.00 49.78 159 ILE A N 1
ATOM 1267 C CA . ILE A 1 159 ? -19.532 11.061 34.014 1.00 49.78 159 ILE A CA 1
ATOM 1268 C C . ILE A 1 159 ? -20.192 12.253 33.330 1.00 49.78 159 ILE A C 1
ATOM 1270 O O . ILE A 1 159 ? -19.995 13.376 33.847 1.00 49.78 159 ILE A O 1
#

Secondary structure (DSSP, 8-state):
---TTSHHHHHHH-TTSHHHHHHHHHHHHHHHHHHHHHHHIIIII--TT----HHHHHHHHHHHHHHHHHHHHHHHHHHHHT--HHHHTTSTTHHHHHHHHHTS-S-HHHHHHHHHHHHHHHHHHHHHHTTTSGGGHHHHHHHHHHHHHHH---GGG--

Solvent-accessible surface area (backbone atoms only — not comparable to full-atom values): 8775 Å² total; per-residue (Å²): 136,93,49,86,84,30,71,70,47,48,36,67,70,34,66,71,27,52,65,39,24,31,49,51,44,53,54,46,46,54,52,50,52,51,48,53,50,52,49,43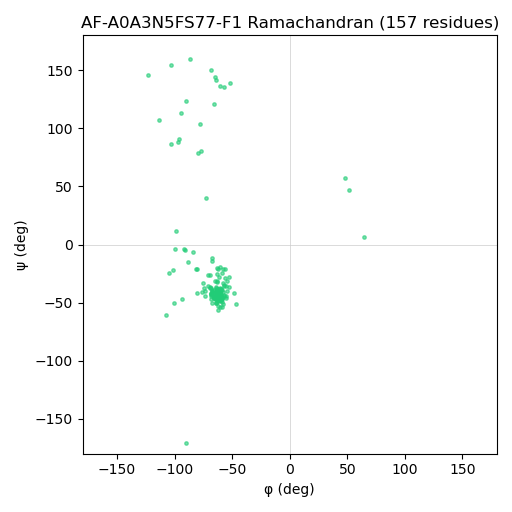,42,64,77,69,66,56,54,93,85,65,82,82,50,73,57,56,53,50,51,52,49,46,54,50,49,32,49,51,35,46,47,56,32,43,7,34,43,47,53,65,69,60,57,58,67,82,49,38,54,36,18,70,56,25,39,60,45,16,55,59,50,66,74,48,96,62,69,48,65,62,51,31,54,53,34,48,52,52,31,52,51,42,49,51,49,47,63,68,39,33,76,79,44,75,56,28,51,78,57,50,50,61,51,50,54,54,49,26,67,76,66,74,52,55,71,94,74,67,125

Radius of gyration: 20.21 Å; Cα contacts (8 Å, |Δi|>4): 124; chains: 1; bounding box: 42×40×60 Å

Foldseek 3Di:
DDDCPDPVNVLCVDCLRLVNLLVLLVVLVVLLVVLVVVVCCVPPVVDPPDDDDPLVVVLSVLSNQLSVLVLLLLLLCCLVVVPPPVSNVSNVRSVVSVVVVVVDPDPSVVVNVVSVVSNVVSVVVNVVCCCPGPNVCVPVVVVLVVCCVVVVDHPVRVD

Mean predicted aligned error: 6.34 Å